Protein AF-A0A7H4P4C1-F1 (afdb_monomer_lite)

Structure (mmCIF, N/CA/C/O backbone):
data_AF-A0A7H4P4C1-F1
#
_entry.id   AF-A0A7H4P4C1-F1
#
loop_
_atom_site.group_P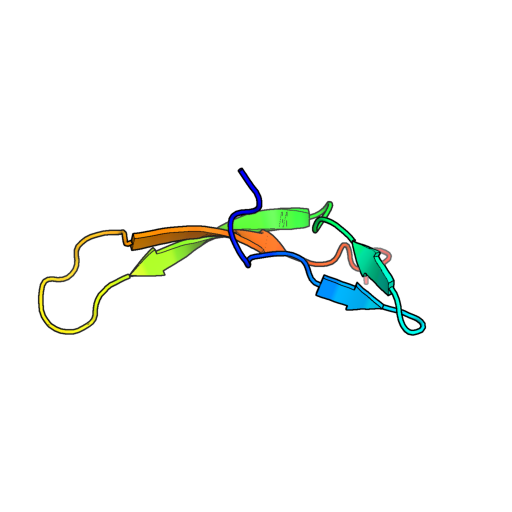DB
_atom_site.id
_atom_site.type_symbol
_atom_site.label_atom_id
_atom_site.label_alt_id
_atom_site.label_comp_id
_atom_site.label_asym_id
_atom_site.label_entity_id
_atom_site.label_seq_id
_atom_site.pdbx_PDB_ins_code
_atom_site.Cartn_x
_atom_site.Cartn_y
_atom_site.Cartn_z
_atom_site.occupancy
_atom_site.B_iso_or_equiv
_atom_site.auth_seq_id
_atom_site.auth_comp_id
_atom_site.auth_asym_id
_atom_site.auth_atom_id
_atom_site.pdbx_PDB_model_num
ATOM 1 N N . MET A 1 1 ? -6.208 -12.385 -7.790 1.00 44.06 1 MET A N 1
ATOM 2 C CA . MET A 1 1 ? -6.795 -11.541 -6.730 1.00 44.06 1 MET A CA 1
ATOM 3 C C . MET A 1 1 ? -5.952 -10.271 -6.662 1.00 44.06 1 MET A C 1
ATOM 5 O O . MET A 1 1 ? -4.819 -10.355 -6.219 1.00 44.06 1 MET A O 1
ATOM 9 N N . LEU A 1 2 ? -6.407 -9.151 -7.232 1.00 49.91 2 LEU A N 1
ATOM 10 C CA . LEU A 1 2 ? -5.662 -7.882 -7.217 1.00 49.91 2 LEU A CA 1
ATOM 11 C C . LEU A 1 2 ? -6.086 -7.107 -5.964 1.00 49.91 2 LEU A C 1
ATOM 13 O O . LEU A 1 2 ? -7.087 -6.392 -6.002 1.00 49.91 2 LEU A O 1
ATOM 17 N N . CYS A 1 3 ? -5.379 -7.276 -4.846 1.00 61.81 3 CYS A N 1
ATOM 18 C CA . CYS A 1 3 ? -5.473 -6.303 -3.758 1.00 61.81 3 CYS A CA 1
ATOM 19 C C . CYS A 1 3 ? -5.086 -4.935 -4.354 1.00 61.81 3 CYS A C 1
ATOM 21 O O . CYS A 1 3 ? -4.100 -4.833 -5.081 1.00 61.81 3 CYS A O 1
ATOM 23 N N . LYS A 1 4 ? -5.924 -3.903 -4.192 1.00 70.69 4 LYS A N 1
ATOM 24 C CA . LYS A 1 4 ? -5.722 -2.592 -4.841 1.00 70.69 4 LYS A CA 1
ATOM 25 C C . LYS A 1 4 ? -4.739 -1.721 -4.052 1.00 70.69 4 LYS A C 1
ATOM 27 O O . LYS A 1 4 ? -5.099 -0.648 -3.587 1.00 70.69 4 LYS A O 1
ATOM 32 N N . ASN A 1 5 ? -3.512 -2.201 -3.903 1.00 79.81 5 ASN A N 1
ATOM 33 C CA . ASN A 1 5 ? -2.401 -1.527 -3.227 1.00 79.81 5 ASN A CA 1
ATOM 34 C C . ASN A 1 5 ? -1.207 -1.257 -4.165 1.00 79.81 5 ASN A C 1
ATOM 36 O O . ASN A 1 5 ? -0.122 -0.917 -3.706 1.00 79.81 5 ASN A O 1
ATOM 40 N N . ASN A 1 6 ? -1.406 -1.380 -5.481 1.00 88.88 6 ASN A N 1
ATOM 41 C CA . ASN A 1 6 ? -0.402 -1.011 -6.478 1.00 88.88 6 ASN A CA 1
ATOM 42 C C . ASN A 1 6 ? -0.272 0.514 -6.611 1.00 88.88 6 ASN A C 1
ATOM 44 O O . ASN A 1 6 ? -1.259 1.249 -6.539 1.00 88.88 6 ASN A O 1
ATOM 48 N N . LEU A 1 7 ? 0.941 0.965 -6.908 1.00 91.00 7 LEU A N 1
ATOM 49 C CA . LEU A 1 7 ? 1.288 2.342 -7.226 1.00 91.00 7 LEU A CA 1
ATOM 50 C C . LEU A 1 7 ? 1.001 2.633 -8.702 1.00 91.00 7 LEU A C 1
ATOM 52 O O . LEU A 1 7 ? 1.226 1.786 -9.568 1.00 91.00 7 LEU A O 1
ATOM 56 N N . LEU A 1 8 ? 0.532 3.843 -9.007 1.00 92.56 8 LEU A N 1
ATOM 57 C CA . LEU A 1 8 ? 0.368 4.307 -10.384 1.00 92.56 8 LEU A CA 1
ATOM 58 C C . LEU A 1 8 ? 1.629 5.060 -10.827 1.00 92.56 8 LEU A C 1
ATOM 60 O O . LEU A 1 8 ? 1.801 6.229 -10.493 1.00 92.56 8 LEU A O 1
ATOM 64 N N . ILE A 1 9 ? 2.498 4.400 -11.596 1.00 91.06 9 ILE A N 1
ATOM 65 C CA . ILE A 1 9 ? 3.765 4.959 -12.095 1.00 91.06 9 ILE A CA 1
ATOM 66 C C . ILE A 1 9 ? 3.780 4.871 -13.623 1.00 91.06 9 ILE A C 1
ATOM 68 O O . ILE A 1 9 ? 3.557 3.806 -14.197 1.00 91.06 9 ILE A O 1
ATOM 72 N N . ASN A 1 10 ? 4.026 5.999 -14.300 1.00 93.00 10 ASN A N 1
ATOM 73 C CA . ASN A 1 10 ? 4.068 6.089 -15.768 1.00 93.00 10 ASN A CA 1
ATOM 74 C C . ASN A 1 10 ? 2.848 5.450 -16.467 1.00 93.00 10 ASN A C 1
ATOM 76 O O . ASN A 1 10 ? 2.979 4.744 -17.467 1.00 93.00 10 ASN A O 1
ATOM 80 N N . GLY A 1 11 ? 1.650 5.666 -15.912 1.00 94.50 11 GLY A N 1
ATOM 81 C CA . GLY A 1 11 ? 0.396 5.138 -16.462 1.00 94.50 11 GLY A CA 1
ATOM 82 C C . GLY A 1 11 ? 0.191 3.630 -16.270 1.00 94.50 11 GLY A C 1
ATOM 83 O O . GLY A 1 11 ? -0.716 3.063 -16.876 1.00 94.50 11 GLY A O 1
ATOM 84 N N . LYS A 1 12 ? 1.009 2.970 -15.440 1.00 93.00 12 LYS A N 1
ATOM 85 C CA . LYS A 1 12 ? 0.909 1.538 -15.127 1.00 93.00 12 LYS A CA 1
ATOM 86 C C . LYS A 1 12 ? 0.744 1.316 -13.628 1.00 93.00 12 LYS A C 1
ATOM 88 O O . LYS A 1 12 ? 1.292 2.061 -12.822 1.00 93.00 12 LYS A O 1
ATOM 93 N N . LEU A 1 13 ? 0.007 0.266 -13.271 1.00 92.50 13 LEU A N 1
ATOM 94 C CA . LEU A 1 13 ? -0.073 -0.217 -11.895 1.00 92.50 13 LEU A CA 1
ATOM 95 C C . LEU A 1 13 ? 1.113 -1.141 -11.619 1.00 92.50 13 LEU A C 1
ATOM 97 O O . LEU A 1 13 ? 1.238 -2.180 -12.266 1.00 92.50 13 LEU A O 1
ATOM 101 N N . VAL A 1 14 ? 1.953 -0.767 -10.662 1.00 90.81 14 VAL A N 1
ATOM 102 C CA . VAL A 1 14 ? 3.147 -1.514 -10.245 1.00 90.81 14 VAL A CA 1
ATOM 103 C C . VAL A 1 14 ? 3.104 -1.770 -8.741 1.00 90.81 14 VAL A C 1
ATOM 105 O O . VAL A 1 14 ? 2.505 -0.992 -8.003 1.00 90.81 14 VAL A O 1
ATOM 108 N N . ALA A 1 15 ? 3.688 -2.869 -8.271 1.00 90.12 15 ALA A N 1
ATOM 109 C CA . ALA A 1 15 ? 3.841 -3.082 -6.833 1.00 90.12 15 ALA A CA 1
ATOM 110 C C . ALA A 1 15 ? 4.885 -2.101 -6.272 1.00 90.12 15 ALA A C 1
ATOM 112 O O . ALA A 1 15 ? 5.813 -1.722 -6.986 1.00 90.12 15 ALA A O 1
ATOM 113 N N . GLY A 1 16 ? 4.729 -1.687 -5.013 1.00 89.81 16 GLY A N 1
ATOM 114 C CA . GLY A 1 16 ? 5.819 -1.042 -4.286 1.00 89.81 16 GLY A CA 1
ATOM 115 C C . GLY A 1 16 ? 6.960 -2.032 -4.043 1.00 89.81 16 GLY A C 1
ATOM 116 O O . GLY A 1 16 ? 6.725 -3.232 -3.901 1.00 89.81 16 GLY A O 1
ATOM 117 N N . GLU A 1 17 ? 8.186 -1.523 -4.010 1.00 90.44 17 GLU A N 1
ATOM 118 C CA . GLU A 1 17 ? 9.409 -2.306 -3.772 1.00 90.44 17 GLU A CA 1
ATOM 119 C C . GLU A 1 17 ? 10.121 -1.878 -2.471 1.00 90.44 17 GLU A C 1
ATOM 121 O O . GLU A 1 17 ? 11.152 -2.444 -2.113 1.00 90.44 17 GLU A O 1
ATOM 126 N N . GLY A 1 18 ? 9.592 -0.863 -1.7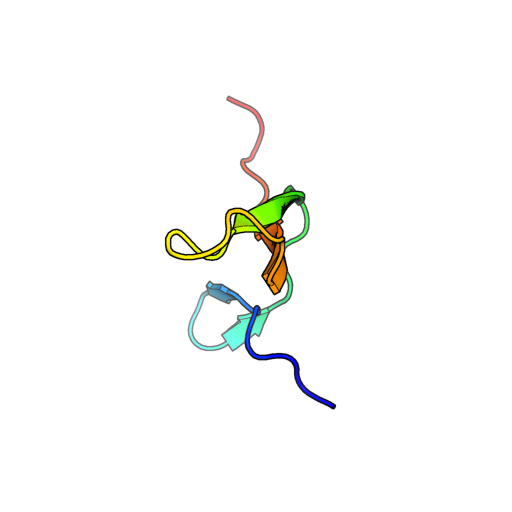77 1.00 89.38 18 GLY A N 1
ATOM 127 C CA . GLY A 1 18 ? 10.091 -0.368 -0.497 1.00 89.38 18 GLY A CA 1
ATOM 128 C C . GLY A 1 18 ? 9.550 -1.155 0.699 1.00 89.38 18 GLY A C 1
ATOM 129 O O . GLY A 1 18 ? 8.984 -2.242 0.559 1.00 89.38 18 GLY A O 1
ATOM 130 N N . GLU A 1 19 ? 9.722 -0.595 1.896 1.00 91.94 19 GLU A N 1
ATOM 131 C CA . GLU A 1 19 ? 9.211 -1.202 3.126 1.00 91.94 19 GLU A CA 1
ATOM 132 C C . GLU A 1 19 ? 7.678 -1.295 3.102 1.00 91.94 19 GLU A C 1
ATOM 134 O O . GLU A 1 19 ? 6.989 -0.406 2.600 1.00 91.94 19 GLU A O 1
ATOM 139 N N . ALA A 1 20 ? 7.136 -2.396 3.625 1.00 92.38 20 ALA A N 1
ATOM 140 C CA . ALA A 1 20 ? 5.700 -2.556 3.794 1.00 92.38 20 ALA A CA 1
ATOM 141 C C . ALA A 1 20 ? 5.240 -1.824 5.057 1.00 92.38 20 ALA A C 1
ATOM 143 O O . ALA A 1 20 ? 5.599 -2.212 6.165 1.00 92.38 20 ALA A O 1
ATOM 144 N N . VAL A 1 21 ? 4.419 -0.790 4.882 1.00 93.81 21 VAL A N 1
ATOM 145 C CA . VAL A 1 21 ? 3.896 0.032 5.975 1.00 93.81 21 VAL A CA 1
ATOM 146 C C . VAL A 1 21 ? 2.445 -0.366 6.278 1.00 93.81 21 VAL A C 1
ATOM 148 O O . VAL A 1 21 ? 1.631 -0.457 5.348 1.00 93.81 21 VAL A O 1
ATOM 151 N N . PRO A 1 22 ? 2.088 -0.607 7.553 1.00 95.19 22 PRO A N 1
ATOM 152 C CA . PRO A 1 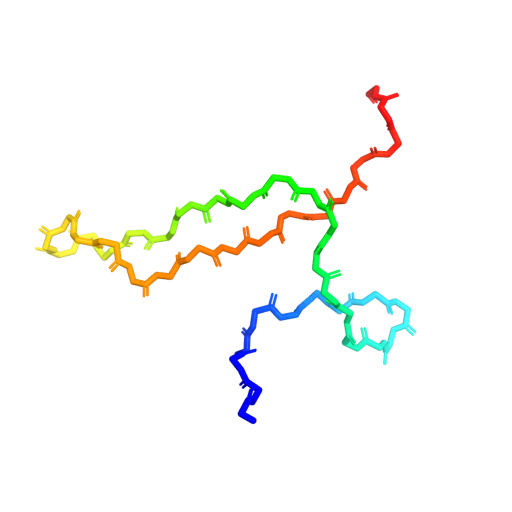22 ? 0.735 -0.991 7.936 1.00 95.19 22 PRO A CA 1
ATOM 153 C C . PRO A 1 22 ? -0.242 0.188 7.854 1.00 95.19 22 PRO A C 1
ATOM 155 O O . PRO A 1 22 ? 0.049 1.312 8.268 1.00 95.19 22 PRO A O 1
ATOM 158 N N . VAL A 1 23 ? -1.450 -0.090 7.369 1.00 94.56 23 VAL A N 1
ATOM 159 C CA . VAL A 1 23 ? -2.592 0.829 7.359 1.00 94.56 23 VAL A CA 1
ATOM 160 C C . VAL A 1 23 ? -3.576 0.387 8.431 1.00 9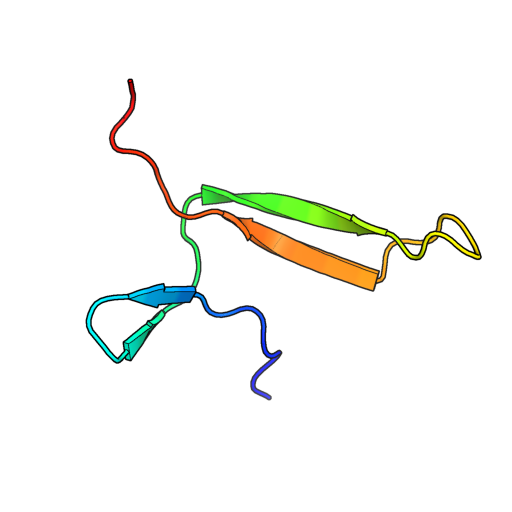4.56 23 VAL A C 1
ATOM 162 O O . VAL A 1 23 ? -4.130 -0.710 8.362 1.00 94.56 23 VAL A O 1
ATOM 165 N N . PHE A 1 24 ? -3.828 1.261 9.401 1.00 96.56 24 PHE A N 1
ATOM 166 C CA . PHE A 1 24 ? -4.725 0.983 10.522 1.00 96.56 24 PHE A CA 1
ATOM 167 C C . PHE A 1 24 ? -6.121 1.569 10.314 1.00 96.56 24 PHE A C 1
ATOM 169 O O . PHE A 1 24 ? -6.292 2.640 9.727 1.00 96.56 24 PHE A O 1
ATOM 176 N N . ASN A 1 25 ? -7.127 0.890 10.861 1.00 96.44 25 ASN A N 1
ATOM 177 C CA . ASN A 1 25 ? -8.473 1.423 11.007 1.00 96.44 25 ASN A CA 1
ATOM 178 C C . ASN A 1 25 ? -8.516 2.395 12.200 1.00 96.44 25 ASN A C 1
ATOM 180 O O . ASN A 1 25 ? -8.368 1.947 13.337 1.00 96.44 25 ASN A O 1
ATOM 184 N N . PRO A 1 26 ? -8.783 3.700 12.010 1.00 96.88 26 PRO A N 1
ATOM 185 C CA . PRO A 1 26 ? -8.788 4.658 13.117 1.00 96.88 26 PRO A CA 1
ATOM 186 C C . PRO A 1 26 ? -9.921 4.430 14.131 1.00 96.88 26 PRO A C 1
ATOM 188 O O . PRO A 1 26 ? -9.837 4.934 15.246 1.00 96.88 26 PRO A O 1
ATOM 191 N N . ALA A 1 27 ? -10.976 3.687 13.776 1.00 97.81 27 ALA A N 1
ATOM 192 C CA . ALA A 1 27 ? -12.087 3.401 14.683 1.00 97.81 27 ALA A CA 1
ATOM 193 C C . ALA A 1 27 ? -11.788 2.260 15.671 1.00 97.81 27 ALA A C 1
ATOM 195 O O . ALA A 1 27 ? -12.365 2.236 16.756 1.00 97.81 27 ALA A O 1
ATOM 196 N N . THR A 1 28 ? -10.919 1.312 15.301 1.00 97.00 28 THR A N 1
ATOM 197 C CA . THR A 1 28 ? -10.625 0.111 16.109 1.00 97.00 28 THR A CA 1
ATOM 198 C C . THR A 1 28 ? -9.158 -0.009 16.513 1.00 97.00 28 THR A C 1
ATOM 200 O O . THR A 1 28 ? -8.847 -0.718 17.463 1.00 97.00 28 THR A O 1
ATOM 203 N N . GLY A 1 29 ? -8.254 0.678 15.812 1.00 97.19 29 GLY A N 1
ATOM 204 C CA . GLY A 1 29 ? -6.807 0.524 15.961 1.00 97.19 29 GLY A CA 1
ATOM 205 C C . GLY A 1 29 ? -6.244 -0.751 15.324 1.00 97.19 29 GLY A C 1
ATOM 206 O O . GLY A 1 29 ? -5.052 -1.008 15.450 1.00 97.19 29 GLY A O 1
ATOM 207 N N . GLU A 1 30 ? -7.066 -1.550 14.641 1.00 97.62 30 GLU A N 1
ATOM 208 C CA . GLU A 1 30 ? -6.637 -2.805 14.014 1.00 97.62 30 GLU A CA 1
ATOM 209 C C . GLU A 1 30 ? -6.013 -2.559 12.633 1.00 97.62 30 GLU A C 1
ATOM 211 O O . GLU A 1 30 ? -6.406 -1.635 11.915 1.00 97.62 30 GLU A O 1
ATOM 216 N N . GLU A 1 31 ? -5.045 -3.391 12.241 1.00 95.69 31 GLU A N 1
ATOM 217 C CA . GLU A 1 31 ? -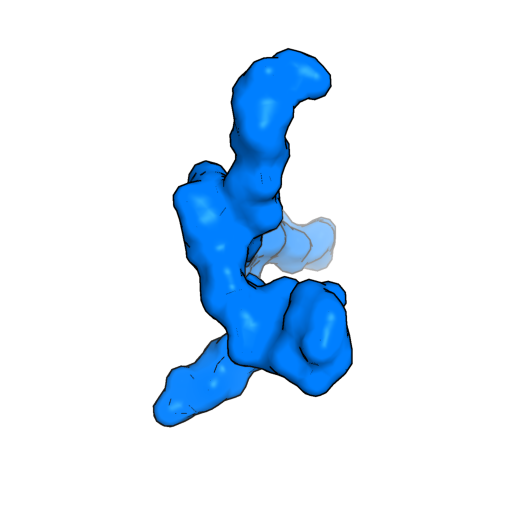4.440 -3.340 10.906 1.00 95.69 31 GLU A CA 1
ATOM 218 C C . GLU A 1 31 ? -5.427 -3.848 9.845 1.00 95.69 31 GLU A C 1
ATOM 220 O O . GLU A 1 31 ? -6.024 -4.914 9.982 1.00 95.69 31 GLU A O 1
ATOM 225 N N . ILE A 1 32 ? -5.580 -3.083 8.764 1.00 94.44 32 ILE A N 1
ATOM 226 C CA . ILE A 1 32 ? -6.402 -3.446 7.606 1.00 94.44 32 ILE A CA 1
ATOM 227 C C . ILE A 1 32 ? -5.547 -4.182 6.571 1.00 94.44 32 ILE A C 1
ATOM 229 O O . ILE A 1 32 ? -5.964 -5.198 6.015 1.00 94.44 32 ILE A O 1
ATOM 233 N N . VAL A 1 33 ? -4.377 -3.619 6.256 1.00 93.38 33 VAL A N 1
ATOM 234 C CA . VAL A 1 33 ? -3.468 -4.105 5.215 1.00 93.38 33 VAL A CA 1
ATOM 235 C C . VAL A 1 33 ? -2.097 -3.451 5.368 1.00 93.38 33 VAL A C 1
ATOM 237 O O . VAL A 1 33 ? -2.011 -2.302 5.789 1.00 93.38 33 VAL A O 1
ATOM 240 N 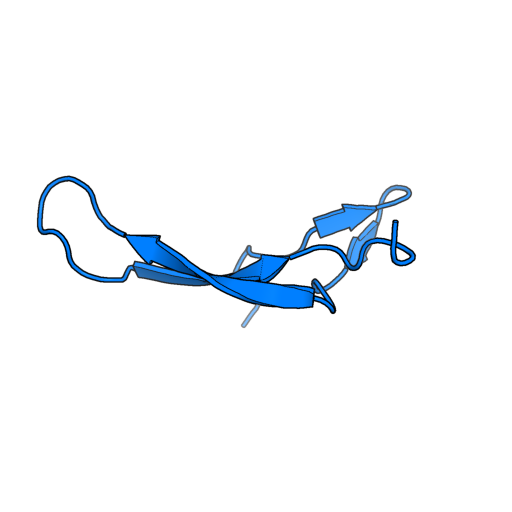N . SER A 1 34 ? -1.045 -4.133 4.927 1.00 92.75 34 SER A N 1
ATOM 241 C CA . SER A 1 34 ? 0.282 -3.546 4.732 1.00 92.75 34 SER A CA 1
ATOM 242 C C . SER A 1 34 ? 0.528 -3.210 3.253 1.00 92.75 34 SER A C 1
ATOM 244 O O . SER A 1 34 ? 0.232 -4.016 2.362 1.00 92.75 34 SER A O 1
ATOM 246 N N . ILE A 1 35 ? 1.047 -2.012 2.970 1.00 92.06 35 ILE A N 1
ATOM 247 C CA . ILE A 1 35 ? 1.325 -1.512 1.613 1.00 92.06 35 ILE A CA 1
ATOM 248 C C . ILE A 1 35 ? 2.822 -1.240 1.480 1.00 92.06 35 ILE A C 1
ATOM 250 O O . ILE A 1 35 ? 3.375 -0.468 2.253 1.00 92.06 35 ILE A O 1
ATOM 254 N N . ALA A 1 36 ? 3.466 -1.861 0.490 1.00 92.69 36 ALA A N 1
ATOM 255 C CA . ALA A 1 36 ? 4.854 -1.560 0.152 1.00 92.69 36 ALA A CA 1
ATOM 256 C C . ALA A 1 36 ? 4.977 -0.136 -0.403 1.00 92.69 36 ALA A C 1
ATOM 258 O O . ALA A 1 36 ? 4.261 0.232 -1.341 1.00 92.69 36 ALA A O 1
ATOM 259 N N . GLU A 1 37 ? 5.886 0.656 0.156 1.00 90.38 37 GLU A N 1
ATOM 260 C CA . GLU A 1 37 ? 6.183 1.996 -0.337 1.00 90.38 37 GLU A CA 1
ATOM 261 C C . GLU A 1 37 ? 6.880 1.960 -1.705 1.00 90.38 37 GLU A C 1
ATOM 263 O O . GLU A 1 37 ? 7.410 0.940 -2.162 1.00 90.38 37 GLU A O 1
ATOM 268 N N . ALA A 1 38 ? 6.891 3.105 -2.387 1.00 88.81 38 ALA A N 1
ATOM 269 C CA . ALA A 1 38 ? 7.821 3.295 -3.489 1.00 88.81 38 ALA A CA 1
ATOM 270 C C . ALA A 1 38 ? 9.252 3.255 -2.936 1.00 88.81 38 ALA A C 1
ATOM 272 O O . ALA A 1 38 ? 9.531 3.830 -1.887 1.00 88.81 38 ALA A O 1
ATOM 273 N N . THR A 1 39 ? 10.187 2.641 -3.655 1.00 85.25 39 THR A N 1
ATOM 274 C CA . THR A 1 39 ? 11.604 2.829 -3.337 1.00 85.25 39 THR A CA 1
ATOM 275 C C . THR A 1 39 ? 11.996 4.265 -3.664 1.00 85.25 39 THR A C 1
ATOM 277 O O . THR A 1 39 ? 11.835 4.705 -4.805 1.00 85.25 39 THR A O 1
ATOM 280 N N . GLY A 1 40 ? 12.561 4.990 -2.704 1.00 73.94 40 GLY A N 1
ATOM 281 C CA . GLY A 1 40 ? 13.410 6.132 -3.024 1.00 73.94 40 GLY A CA 1
ATOM 282 C C . GLY A 1 40 ? 14.756 5.619 -3.532 1.00 73.94 40 GLY A C 1
ATOM 283 O O . GLY A 1 40 ? 15.321 4.693 -2.949 1.00 73.94 40 GLY A O 1
ATOM 284 N N . GLY A 1 41 ? 15.309 6.216 -4.591 1.00 60.81 41 GLY A N 1
ATOM 285 C CA . GLY A 1 41 ? 16.766 6.203 -4.720 1.00 60.81 41 GLY A CA 1
ATOM 286 C C . GLY A 1 41 ? 17.299 6.859 -3.450 1.00 60.81 41 GLY A C 1
ATOM 287 O O . GLY A 1 41 ? 16.925 7.992 -3.185 1.00 60.81 41 GLY A O 1
ATOM 288 N N . ALA A 1 42 ? 18.026 6.116 -2.618 1.00 41.28 42 ALA A N 1
ATOM 289 C CA . ALA A 1 42 ? 18.421 6.551 -1.282 1.00 41.28 42 ALA A CA 1
ATOM 290 C C . ALA A 1 42 ? 18.933 8.008 -1.267 1.00 41.28 42 ALA A C 1
ATOM 292 O O . ALA A 1 42 ? 19.895 8.319 -1.974 1.00 41.28 42 ALA A O 1
ATOM 293 N N . GLY A 1 43 ? 18.301 8.869 -0.458 1.00 44.09 43 GLY A N 1
ATOM 294 C CA . GLY A 1 43 ? 18.705 10.264 -0.239 1.00 44.09 43 GLY A CA 1
ATOM 295 C C . GLY A 1 43 ? 17.536 11.220 -0.099 1.00 44.09 43 GLY A C 1
ATOM 296 O O . GLY A 1 43 ? 17.149 11.802 -1.134 1.00 44.09 43 GLY A O 1
#

Organism: NCBI:txid2058152

Sequence (43 aa):
MLCKNNLLINGKLVAGEGEAVPVFNPATGEEIVSIAEATGGAG

Secondary structure (DSSP, 8-state):
---S--EEETTEEE---S-EEEEE-TTT--EEEEEEPPPP---

pLDDT: mean 85.73, std 15.54, range [41.28, 97.81]

Foldseek 3Di:
DDPPQFDQDPNDTHAAPADFQFDADPVPRDTPGTGHHHDDPPD

InterPro domains:
  IPR016161 Aldehyde/histidinol dehydrogenase [SSF53720] (4-39)
  IPR016162 Aldehyde dehydrogenase, N-terminal [G3DSA:3.40.605.10] (1-41)

Radius of gyration: 12.37 Å; chains: 1; bounding box: 31×22×33 Å